Protein AF-W7Y3L3-F1 (afdb_monomer)

Foldseek 3Di:
DVVVVVVVVVVVVVVVVPPPDPPPDPPPPWFWFKWKKWAPKDDDQDFRIWIHTPVAQWIWTHNDPPDIDIWGKDPWDFPDDPWKGWIKIKTWDFDCDPVRDGWIKIKIWIWIDTPPPQFWTKIWIWIDTPHDIDIDIITTGIDIDTDTD

Sequence (149 aa):
MKNLLNILTVVGFVMLLGGCDESEWPESSVKLVPVYSATDIDGEGAPFALEIYQEKPLLIEYVNANILNSFSYYDFVDKSSSTRFDLSYAIQRPAITDAGKDTLITNVYRLFGLKNDLKPDTLWYGVAISVDTTYSEFYTTIEEKQVYN

Secondary structure (DSSP, 8-state):
-HHHHHHHHHHHHHHTTS------PPPP---EEEEEEEEEEESTT--SEEEEESSSS-EEEEEETTEEEEE-EEEEEE---SSEEEEEEEEEEEEE-TT--EEEEEEEEEEEEETT-SS-EEEEEEEEETTEEEEEEEEEEEEEEEEE-

Structure (mmCIF, N/CA/C/O backbone):
data_AF-W7Y3L3-F1
#
_entry.id   AF-W7Y3L3-F1
#
loop_
_atom_site.group_PDB
_atom_site.id
_atom_site.type_symbol
_atom_site.label_atom_id
_atom_site.label_alt_id
_atom_site.label_comp_id
_atom_site.label_asym_id
_atom_site.label_entity_id
_atom_site.label_seq_id
_atom_site.pdbx_PDB_ins_code
_atom_site.Cartn_x
_atom_site.Cartn_y
_atom_site.Cartn_z
_atom_site.occupancy
_atom_site.B_iso_or_equiv
_atom_site.auth_seq_id
_atom_site.auth_comp_id
_atom_site.auth_asym_id
_atom_site.auth_atom_id
_atom_site.pdbx_PDB_model_num
ATOM 1 N N . MET A 1 1 ? -48.851 48.835 41.490 1.00 58.34 1 MET A N 1
ATOM 2 C CA . MET A 1 1 ? -48.567 48.660 40.043 1.00 58.34 1 MET A CA 1
ATOM 3 C C . MET A 1 1 ? -47.110 48.290 39.744 1.00 58.34 1 MET A C 1
ATOM 5 O O . MET A 1 1 ? -46.903 47.488 38.848 1.00 58.34 1 MET A O 1
ATOM 9 N N . LYS A 1 2 ? -46.108 48.776 40.500 1.00 62.06 2 LYS A N 1
ATOM 10 C CA . LYS A 1 2 ? -44.681 48.430 40.291 1.00 62.06 2 LYS A CA 1
ATOM 11 C C . LYS A 1 2 ? -44.383 46.921 40.382 1.00 62.06 2 LYS A C 1
ATOM 13 O O . LYS A 1 2 ? -43.633 46.395 39.576 1.00 62.06 2 LYS A O 1
ATOM 18 N N . ASN A 1 3 ? -45.058 46.213 41.290 1.00 71.62 3 ASN A N 1
ATOM 19 C CA . ASN A 1 3 ? -44.856 44.769 41.472 1.00 71.62 3 ASN A CA 1
ATOM 20 C C . ASN A 1 3 ? -45.445 43.933 40.323 1.00 71.62 3 ASN A C 1
ATOM 22 O O . ASN A 1 3 ? -44.923 42.869 40.024 1.00 71.62 3 ASN A O 1
ATOM 26 N N . LEU A 1 4 ? -46.498 44.427 39.658 1.00 80.75 4 LEU A N 1
ATOM 27 C CA . LEU A 1 4 ? -47.101 43.752 38.503 1.00 80.75 4 LEU A CA 1
ATOM 28 C C . LEU A 1 4 ? -46.202 43.886 37.266 1.00 80.75 4 LEU A C 1
ATOM 30 O O . LEU A 1 4 ? -46.024 42.928 36.520 1.00 80.75 4 LEU A O 1
ATOM 34 N N . LEU A 1 5 ? -45.593 45.065 37.097 1.00 80.81 5 LEU A N 1
ATOM 35 C CA . LEU A 1 5 ? -44.636 45.330 36.025 1.00 80.81 5 LEU A CA 1
ATOM 36 C C . LEU A 1 5 ? -43.404 44.420 36.141 1.00 80.81 5 LEU A C 1
ATOM 38 O O . LEU A 1 5 ? -42.975 43.863 35.140 1.00 80.81 5 LEU A O 1
ATOM 42 N N . ASN A 1 6 ? -42.905 44.209 37.364 1.00 78.12 6 ASN A N 1
ATOM 43 C CA . ASN A 1 6 ? -41.759 43.334 37.629 1.00 78.12 6 ASN A CA 1
ATOM 44 C C . ASN A 1 6 ? -42.048 41.853 37.329 1.00 78.12 6 ASN A C 1
ATOM 46 O O . ASN A 1 6 ? -41.154 41.125 36.913 1.00 78.12 6 ASN A O 1
ATOM 50 N N . ILE A 1 7 ? -43.287 41.395 37.531 1.00 85.19 7 ILE A N 1
ATOM 51 C CA . ILE A 1 7 ? -43.678 40.012 37.216 1.00 85.19 7 ILE A CA 1
ATOM 52 C C . ILE A 1 7 ? -43.758 39.815 35.697 1.00 85.19 7 ILE A C 1
ATOM 54 O O . ILE A 1 7 ? -43.267 38.815 35.179 1.00 85.19 7 ILE A O 1
ATOM 58 N N . LEU A 1 8 ? -44.315 40.788 34.970 1.00 85.12 8 LEU A N 1
ATOM 59 C CA . LEU A 1 8 ? -44.422 40.742 33.508 1.00 85.12 8 LEU A CA 1
ATOM 60 C C . LEU A 1 8 ? -43.055 40.729 32.812 1.00 85.12 8 LEU A C 1
ATOM 62 O O . LEU A 1 8 ? -42.885 40.000 31.837 1.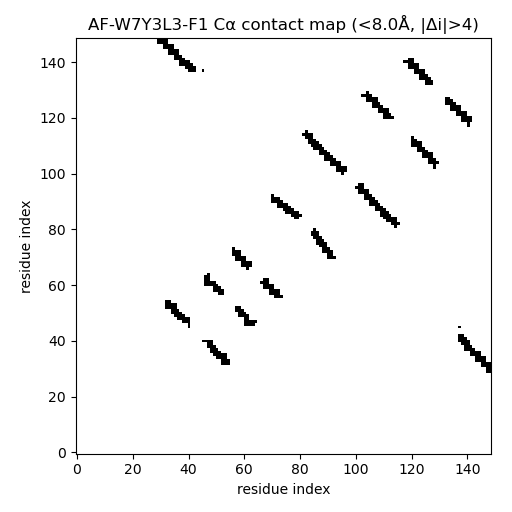00 85.12 8 LEU A O 1
ATOM 66 N N . THR A 1 9 ? -42.068 41.471 33.320 1.00 84.38 9 THR A N 1
ATOM 67 C CA . THR A 1 9 ? -40.705 41.446 32.766 1.00 84.38 9 THR A CA 1
ATOM 68 C C . THR A 1 9 ? -40.000 40.117 32.997 1.00 84.38 9 THR A C 1
ATOM 70 O O . THR A 1 9 ? -39.340 39.624 32.086 1.00 84.38 9 THR A O 1
ATOM 73 N N . VAL A 1 10 ? -40.168 39.497 34.167 1.00 83.94 10 VAL A N 1
ATOM 74 C CA . VAL A 1 10 ? -39.572 38.180 34.444 1.00 83.94 10 VAL A CA 1
ATOM 75 C C . VAL A 1 10 ? -40.206 37.099 33.568 1.00 83.94 10 VAL A C 1
ATOM 77 O O . VAL A 1 10 ? -39.488 36.305 32.967 1.00 83.94 10 VAL A O 1
ATOM 80 N N . VAL A 1 11 ? -41.535 37.099 33.423 1.00 85.19 11 VAL A N 1
ATOM 81 C CA . VAL A 1 11 ? -42.239 36.130 32.564 1.00 85.19 11 VAL A CA 1
ATOM 82 C C . VAL A 1 11 ? -41.854 36.306 31.091 1.00 85.19 11 VAL A C 1
ATOM 84 O O . VAL A 1 11 ? -41.603 35.315 30.408 1.00 85.19 11 VAL A O 1
ATOM 87 N N . GLY A 1 12 ? -41.731 37.549 30.615 1.00 83.50 12 GLY A N 1
ATOM 88 C CA . GLY A 1 12 ? -41.257 37.829 29.257 1.00 83.50 12 GLY A CA 1
ATOM 89 C C . GLY A 1 12 ? -39.824 37.348 29.012 1.00 83.50 12 GLY A C 1
ATOM 90 O O . GLY A 1 12 ? -39.536 36.806 27.950 1.00 83.50 12 GLY A O 1
ATOM 91 N N . PHE A 1 13 ? -38.937 37.480 30.003 1.00 82.00 13 PHE A N 1
ATOM 92 C CA . PHE A 1 13 ? -37.549 37.027 29.887 1.00 82.00 13 PHE A CA 1
ATOM 93 C C . PHE A 1 13 ? -37.427 35.496 29.861 1.00 82.00 13 PHE A C 1
ATOM 95 O O . PHE A 1 13 ? -36.624 34.956 29.108 1.00 82.00 13 PHE A O 1
ATOM 102 N N . VAL A 1 14 ? -38.260 34.783 30.627 1.00 81.56 14 VAL A N 1
ATOM 103 C CA . VAL A 1 14 ? -38.268 33.310 30.648 1.00 81.56 14 VAL A CA 1
ATOM 104 C C . VAL A 1 14 ? -38.755 32.722 29.318 1.00 81.56 14 VAL A C 1
ATOM 106 O O . VAL A 1 14 ? -38.213 31.715 28.871 1.00 81.56 14 VAL A O 1
ATOM 109 N N . MET A 1 15 ? -39.711 33.363 28.636 1.00 79.50 15 MET A N 1
ATOM 110 C CA . MET A 1 15 ? -40.177 32.894 27.321 1.00 79.50 15 MET A CA 1
ATOM 111 C C . MET A 1 15 ? -39.108 32.998 26.223 1.00 79.50 15 MET A C 1
ATOM 113 O O . MET A 1 15 ? -39.129 32.203 25.288 1.00 79.50 15 MET A O 1
ATOM 117 N N . LEU A 1 16 ? -38.146 33.919 26.345 1.00 76.38 16 LEU A N 1
ATOM 118 C CA . LEU A 1 16 ? -37.049 34.057 25.378 1.00 76.38 16 LEU A CA 1
ATOM 119 C C . LEU A 1 16 ? -36.012 32.926 25.474 1.00 76.38 16 LEU A C 1
ATOM 121 O O . LEU A 1 16 ? -35.263 32.713 24.526 1.00 76.38 16 LEU A O 1
ATOM 125 N N . LEU A 1 17 ? -35.972 32.186 26.587 1.00 71.62 17 LEU A N 1
ATOM 126 C CA . LEU A 1 17 ? -35.013 31.096 26.799 1.00 71.62 17 LEU A CA 1
ATOM 127 C C . LEU A 1 17 ? -35.501 29.739 26.262 1.00 71.62 17 LEU A C 1
ATOM 129 O O . LEU A 1 17 ? -34.705 28.814 26.151 1.00 71.62 17 LEU A O 1
ATOM 133 N N . GLY A 1 18 ? -36.788 29.610 25.919 1.00 71.38 18 GLY A N 1
ATOM 134 C CA . GLY A 1 18 ? -37.384 28.362 25.423 1.00 71.38 18 GLY A CA 1
ATOM 135 C C . GLY A 1 18 ? -37.340 28.171 23.903 1.00 71.38 18 GLY A C 1
ATOM 136 O O . GLY A 1 18 ? -37.852 27.171 23.420 1.00 71.38 18 GLY A O 1
ATOM 137 N N . GLY A 1 19 ? -36.779 29.125 23.150 1.00 67.50 19 GLY A N 1
ATOM 138 C CA . GLY A 1 19 ? -36.745 29.109 21.678 1.00 67.50 19 GLY A CA 1
ATOM 139 C C . GLY A 1 19 ? -35.464 28.538 21.068 1.00 67.50 19 GLY A C 1
ATOM 140 O O . GLY A 1 19 ? -35.200 28.769 19.891 1.00 67.50 19 GLY A O 1
ATOM 141 N N . CYS A 1 20 ? -34.633 27.861 21.862 1.00 68.31 20 CYS A N 1
ATOM 142 C CA . CYS A 1 20 ? -33.457 27.171 21.354 1.00 68.31 20 CYS A CA 1
ATOM 143 C C . CYS A 1 20 ? -33.906 25.821 20.785 1.00 68.31 20 CYS A C 1
ATOM 145 O O . CYS A 1 20 ? -33.822 24.805 21.470 1.00 68.31 20 CYS A O 1
ATOM 147 N N . ASP A 1 21 ? -34.429 25.827 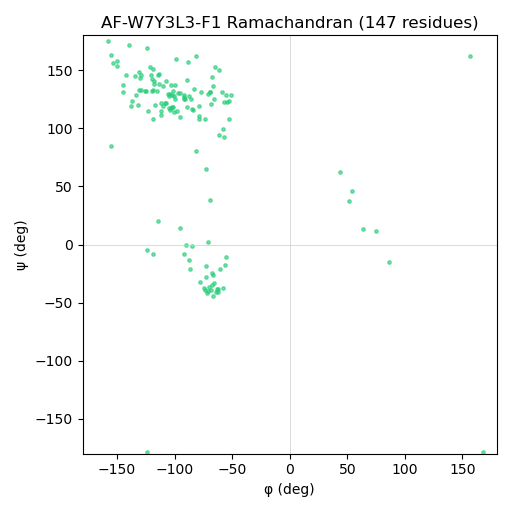19.557 1.00 64.94 21 ASP A N 1
ATOM 148 C CA . ASP A 1 21 ? -34.527 24.596 18.778 1.00 64.94 21 ASP A CA 1
ATOM 149 C C . ASP A 1 21 ? -33.108 24.032 18.663 1.00 64.94 21 ASP A C 1
ATOM 151 O O . ASP A 1 21 ? -32.185 24.726 18.216 1.00 64.94 21 ASP A O 1
ATOM 155 N N . GLU A 1 22 ? -32.911 22.794 19.117 1.00 62.97 22 GLU A N 1
ATOM 156 C CA . GLU A 1 22 ? -31.715 22.033 18.786 1.00 62.97 22 GLU A CA 1
ATOM 157 C C . GLU A 1 22 ? -31.715 21.878 17.267 1.00 62.97 22 GLU A C 1
ATOM 159 O O . GLU A 1 22 ? -32.374 21.015 16.698 1.00 62.97 22 GLU A O 1
ATOM 164 N N . SER A 1 23 ? -31.020 22.793 16.596 1.00 63.09 23 SER A N 1
ATOM 165 C CA . SER A 1 23 ? -30.586 22.618 15.222 1.00 63.09 23 SER A CA 1
ATOM 166 C C . SER A 1 23 ? -29.759 21.339 15.208 1.00 63.09 23 SER A C 1
ATOM 168 O O . SER A 1 23 ? -28.558 21.383 15.483 1.00 63.09 23 SER A O 1
ATOM 170 N N . GLU A 1 24 ? -30.401 20.203 14.931 1.00 65.44 24 GLU A N 1
ATOM 171 C CA . GLU A 1 24 ? -29.715 18.972 14.575 1.00 65.44 24 GLU A CA 1
ATOM 172 C C . GLU A 1 24 ? -28.783 19.334 13.424 1.00 65.44 24 GLU A C 1
ATOM 174 O O . GLU A 1 24 ? -29.214 19.686 12.321 1.00 65.44 24 GLU A O 1
ATOM 179 N N . TRP A 1 25 ? -27.483 19.369 13.719 1.00 69.19 25 TRP A N 1
ATOM 180 C CA . TRP A 1 25 ? -26.482 19.543 12.686 1.00 69.19 25 TRP A CA 1
ATOM 181 C C . TRP A 1 25 ? -26.729 18.436 11.665 1.00 69.19 25 TRP A C 1
ATOM 183 O O . TRP A 1 25 ? -26.843 17.280 12.080 1.00 69.19 25 TRP A O 1
ATOM 193 N N . PRO A 1 26 ? -26.850 18.757 10.364 1.00 65.50 26 PRO A N 1
ATOM 194 C CA . PRO A 1 26 ? -27.036 17.725 9.362 1.00 65.50 26 PRO A CA 1
ATOM 195 C C . PRO A 1 26 ? -25.919 16.703 9.543 1.00 65.50 26 PRO A C 1
ATOM 197 O O . PRO A 1 26 ? -24.742 17.079 9.575 1.00 65.50 26 PRO A O 1
ATOM 200 N N . GLU A 1 27 ? -26.298 15.438 9.739 1.00 63.50 27 GLU A N 1
ATOM 201 C CA . GLU A 1 27 ? -25.326 14.365 9.905 1.00 63.50 27 GLU A CA 1
ATOM 202 C C . GLU A 1 27 ? -24.320 14.445 8.758 1.00 63.50 27 GLU A C 1
ATOM 204 O O . GLU A 1 27 ? -24.684 14.573 7.583 1.00 63.50 27 GLU A O 1
ATOM 209 N N . SER A 1 28 ? -23.038 14.440 9.117 1.00 59.88 28 SER A N 1
ATOM 210 C CA . SER A 1 28 ? -21.958 14.516 8.146 1.00 59.88 28 SER A CA 1
ATOM 211 C C . SER A 1 28 ? -22.130 13.397 7.122 1.00 59.88 28 SER A C 1
ATOM 213 O O . SER A 1 28 ? -22.135 12.219 7.472 1.00 59.88 28 SER A O 1
ATOM 215 N N . SER A 1 29 ? -22.234 13.749 5.840 1.00 65.44 29 SER A N 1
ATOM 216 C CA . SER A 1 29 ? -22.313 12.772 4.749 1.00 65.44 29 SER A CA 1
ATOM 217 C C . SER A 1 29 ? -20.986 12.043 4.498 1.00 65.44 29 SER A C 1
ATOM 219 O O . SER A 1 29 ? -20.885 11.258 3.554 1.00 65.44 29 SER A O 1
ATOM 221 N N . VAL A 1 30 ? -19.956 12.339 5.295 1.00 65.50 30 VAL A N 1
ATOM 222 C CA . VAL A 1 30 ? -18.624 11.745 5.207 1.00 65.50 30 VAL A CA 1
ATOM 223 C C . VAL A 1 30 ? -18.696 10.320 5.746 1.00 65.50 30 VAL A C 1
ATOM 225 O O . VAL A 1 30 ? -18.846 10.092 6.946 1.00 65.50 30 VAL A O 1
ATOM 228 N N . LYS A 1 31 ? -18.598 9.349 4.839 1.00 70.31 31 LYS A N 1
ATOM 229 C CA . LYS A 1 31 ? -18.570 7.928 5.183 1.00 70.31 31 LYS A CA 1
ATOM 230 C C . LYS A 1 31 ? -17.133 7.481 5.416 1.00 70.31 31 LYS A C 1
ATOM 232 O O . LYS A 1 31 ? -16.221 7.905 4.706 1.00 70.31 31 LYS A O 1
ATOM 237 N N . LEU A 1 32 ? -16.956 6.618 6.410 1.00 70.81 32 LEU A N 1
ATOM 238 C CA . LEU A 1 32 ? -15.718 5.874 6.587 1.00 70.81 32 LEU A CA 1
ATOM 239 C C . LEU A 1 32 ? -15.594 4.851 5.459 1.00 70.81 32 LEU A C 1
ATOM 241 O O . LEU A 1 32 ? -16.558 4.136 5.180 1.00 70.81 32 LEU A O 1
ATOM 245 N N . VAL A 1 33 ? -14.426 4.810 4.821 1.00 77.25 33 VAL A N 1
ATOM 246 C CA . VAL A 1 33 ? -14.108 3.827 3.784 1.00 77.25 33 VAL A CA 1
ATOM 247 C C . VAL A 1 33 ? -12.929 2.960 4.222 1.00 77.25 33 VAL A C 1
ATOM 249 O O . VAL A 1 33 ? -11.977 3.480 4.820 1.00 77.25 33 VAL A O 1
ATOM 252 N N . PRO A 1 34 ? -12.965 1.648 3.928 1.00 75.81 34 PRO A N 1
ATOM 253 C CA . PRO A 1 34 ? -11.853 0.762 4.222 1.00 75.81 34 PRO A CA 1
ATOM 254 C C . PRO A 1 34 ? -10.655 1.082 3.321 1.00 75.81 34 PRO A C 1
ATOM 256 O O . PRO A 1 34 ? -10.774 1.188 2.094 1.00 75.81 34 PRO A O 1
ATOM 259 N N . VAL A 1 35 ? -9.490 1.210 3.951 1.00 83.38 35 VAL A N 1
ATOM 260 C CA . VAL A 1 35 ? -8.192 1.423 3.311 1.00 83.38 35 VAL A CA 1
ATOM 261 C C . VAL A 1 35 ? -7.201 0.408 3.853 1.00 83.38 35 VAL A C 1
ATOM 263 O O . VAL A 1 35 ? -7.086 0.218 5.066 1.00 83.38 35 VAL A O 1
ATOM 266 N N . TYR A 1 36 ? -6.463 -0.231 2.949 1.00 83.56 36 TYR A N 1
ATOM 267 C CA . TYR A 1 36 ? -5.305 -1.034 3.323 1.00 83.56 36 TYR A CA 1
ATOM 268 C C . TYR A 1 36 ? -4.070 -0.142 3.345 1.00 83.56 36 TYR A C 1
ATOM 270 O O . TYR A 1 36 ? -3.699 0.431 2.322 1.00 83.56 36 TYR A O 1
ATOM 278 N N . SER A 1 37 ? -3.460 -0.022 4.520 1.00 83.56 37 SER A N 1
ATOM 279 C CA . SER A 1 37 ? -2.238 0.741 4.753 1.00 83.56 37 SER A CA 1
ATOM 280 C C . SER A 1 37 ? -1.079 -0.238 4.891 1.00 83.56 37 SER A C 1
ATOM 282 O O . SER A 1 37 ? -1.054 -1.003 5.850 1.00 83.56 37 SER A O 1
ATOM 284 N N . ALA A 1 38 ? -0.121 -0.198 3.969 1.00 82.31 38 ALA A N 1
ATOM 285 C CA . ALA A 1 38 ? 1.151 -0.903 4.092 1.00 82.31 38 ALA A CA 1
ATOM 286 C C . ALA A 1 38 ? 2.245 0.096 4.490 1.00 82.31 38 ALA A C 1
ATOM 288 O O . ALA A 1 38 ? 2.495 1.067 3.769 1.00 82.31 38 ALA A O 1
ATOM 289 N N . THR A 1 39 ? 2.864 -0.112 5.650 1.00 81.69 39 THR A N 1
ATOM 290 C CA . THR A 1 39 ? 3.921 0.748 6.207 1.00 81.69 39 THR A CA 1
ATOM 291 C C . THR A 1 39 ? 5.184 -0.051 6.492 1.00 81.69 39 THR A C 1
ATOM 293 O O . THR A 1 39 ? 5.173 -1.283 6.434 1.00 81.69 39 THR A O 1
ATOM 296 N N . ASP A 1 40 ? 6.280 0.650 6.793 1.00 80.75 40 ASP A N 1
ATOM 297 C CA . ASP A 1 40 ? 7.565 0.036 7.155 1.00 80.75 40 ASP A CA 1
ATOM 298 C C . ASP A 1 40 ? 8.032 -0.973 6.093 1.00 80.75 40 ASP A C 1
ATOM 300 O O . ASP A 1 40 ? 8.369 -2.115 6.396 1.00 80.75 40 ASP A O 1
ATOM 304 N N . ILE A 1 41 ? 7.946 -0.569 4.821 1.00 79.88 41 ILE A N 1
ATOM 305 C CA . ILE A 1 41 ? 8.290 -1.424 3.685 1.00 79.88 41 ILE A CA 1
ATOM 306 C C . ILE A 1 41 ? 9.817 -1.457 3.548 1.00 79.88 41 ILE A C 1
ATOM 308 O O . ILE A 1 41 ? 10.439 -0.465 3.165 1.00 79.88 41 ILE A O 1
ATOM 312 N N . ASP A 1 42 ? 10.418 -2.607 3.839 1.00 76.62 42 ASP A N 1
ATOM 313 C CA . ASP A 1 42 ? 11.868 -2.791 3.788 1.00 76.62 42 ASP A CA 1
ATOM 314 C C . ASP A 1 42 ? 12.332 -3.286 2.409 1.00 76.62 42 ASP A C 1
ATOM 316 O O . ASP A 1 42 ? 11.897 -4.341 1.945 1.00 76.62 42 ASP A O 1
ATOM 320 N N . GLY A 1 43 ? 13.274 -2.570 1.779 1.00 70.62 43 GLY A N 1
ATOM 321 C CA . GLY A 1 43 ? 13.976 -3.006 0.566 1.00 70.62 43 GLY A CA 1
ATOM 322 C C . GLY A 1 43 ? 14.563 -1.868 -0.277 1.00 70.62 43 GLY A C 1
ATOM 323 O O . GLY A 1 43 ? 14.198 -0.702 -0.132 1.00 70.62 43 GLY A O 1
ATOM 324 N N . GLU A 1 44 ? 15.501 -2.189 -1.174 1.00 71.94 44 GLU A N 1
ATOM 325 C CA . GLU A 1 44 ? 16.106 -1.186 -2.062 1.00 71.94 44 GLU A CA 1
ATOM 326 C C . GLU A 1 44 ? 15.072 -0.669 -3.077 1.00 71.94 44 GLU A C 1
ATOM 328 O O . GLU A 1 44 ? 14.500 -1.437 -3.850 1.00 71.94 44 GLU A O 1
ATOM 333 N N . GLY A 1 45 ? 14.821 0.645 -3.064 1.00 69.75 45 GLY A N 1
ATOM 334 C CA . GLY A 1 45 ? 13.838 1.287 -3.944 1.00 69.75 45 GLY A CA 1
ATOM 335 C C . GLY A 1 45 ? 12.374 1.064 -3.547 1.00 69.75 45 GLY A C 1
ATOM 336 O O . GLY A 1 45 ? 11.489 1.390 -4.340 1.00 69.75 45 GLY A O 1
ATOM 337 N N . ALA A 1 46 ? 12.113 0.526 -2.352 1.00 73.19 46 ALA A N 1
ATOM 338 C CA . ALA A 1 46 ? 10.762 0.366 -1.832 1.00 73.19 46 ALA A CA 1
ATOM 339 C C . ALA A 1 46 ? 10.101 1.731 -1.529 1.00 73.19 46 ALA A C 1
ATOM 341 O O . ALA A 1 46 ? 10.784 2.663 -1.088 1.00 73.19 46 ALA A O 1
ATOM 342 N N . PRO A 1 47 ? 8.782 1.878 -1.758 1.00 74.06 47 PRO A N 1
ATOM 343 C CA . PRO A 1 47 ? 8.038 3.048 -1.298 1.00 74.06 47 PRO A CA 1
ATOM 344 C C . PRO A 1 47 ? 8.019 3.093 0.234 1.00 74.06 47 PRO A C 1
ATOM 346 O O . PRO A 1 47 ? 8.068 2.058 0.885 1.00 74.06 47 PRO A O 1
ATOM 349 N N . PHE A 1 48 ? 7.911 4.283 0.826 1.00 78.81 48 PHE A N 1
ATOM 350 C CA . PHE A 1 48 ? 7.883 4.420 2.288 1.00 78.81 48 PHE A CA 1
ATOM 351 C C . PHE A 1 48 ? 6.571 3.898 2.898 1.00 78.81 48 PHE A C 1
ATOM 353 O O . PHE A 1 48 ? 6.570 3.261 3.950 1.00 78.81 48 PHE A O 1
ATOM 360 N N . ALA A 1 49 ? 5.451 4.178 2.230 1.00 82.62 49 ALA A N 1
ATOM 361 C CA . ALA A 1 49 ? 4.126 3.699 2.601 1.00 82.62 49 ALA A CA 1
ATOM 362 C C . ALA A 1 49 ? 3.219 3.616 1.365 1.00 82.62 49 ALA A C 1
ATOM 364 O O . ALA A 1 49 ? 3.454 4.316 0.370 1.00 82.62 49 ALA A O 1
ATOM 365 N N . LEU A 1 50 ? 2.190 2.772 1.451 1.00 82.88 50 LEU A N 1
ATOM 366 C CA . LEU A 1 50 ? 1.162 2.577 0.430 1.00 82.88 50 LEU A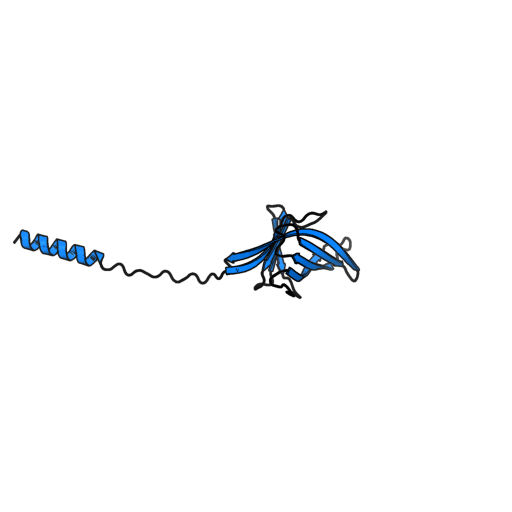 CA 1
ATOM 367 C C . LEU A 1 50 ? -0.229 2.577 1.069 1.00 82.88 50 LEU A C 1
ATOM 369 O O . LEU A 1 50 ? -0.483 1.799 1.987 1.00 82.88 50 LEU A O 1
ATOM 373 N N . GLU A 1 51 ? -1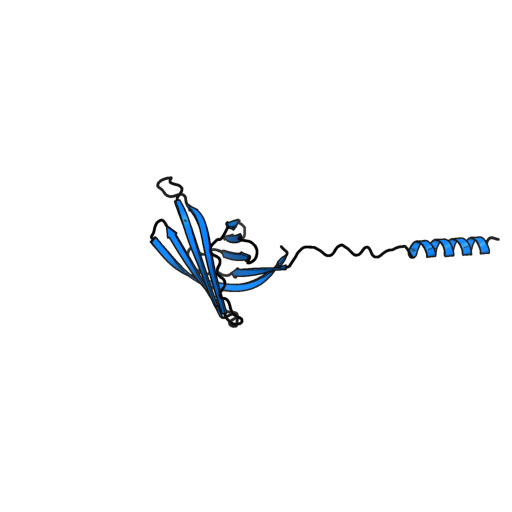.140 3.393 0.543 1.00 83.50 51 GLU A N 1
ATOM 374 C CA . GLU A 1 51 ? -2.554 3.385 0.938 1.00 83.50 51 GLU A CA 1
ATOM 375 C C . GLU A 1 51 ? -3.440 3.006 -0.248 1.00 83.50 51 GLU A C 1
ATOM 377 O O . GLU A 1 51 ? -3.443 3.681 -1.282 1.00 83.50 51 GLU A O 1
ATOM 382 N N . ILE A 1 52 ? -4.194 1.915 -0.094 1.00 82.06 52 ILE A N 1
ATOM 383 C CA . ILE A 1 52 ? -5.051 1.339 -1.134 1.00 82.06 52 ILE A CA 1
ATOM 384 C C . ILE A 1 52 ? -6.512 1.523 -0.728 1.00 82.06 52 ILE A C 1
ATOM 386 O O . ILE A 1 52 ? -6.994 0.881 0.209 1.00 82.06 52 ILE A O 1
ATOM 390 N N . TYR A 1 53 ? -7.228 2.373 -1.459 1.00 80.06 53 TYR A N 1
ATOM 391 C CA . TYR A 1 53 ? -8.649 2.630 -1.239 1.00 80.06 53 TYR A CA 1
ATOM 392 C C . TYR A 1 53 ? -9.484 1.588 -1.979 1.00 80.06 53 TYR A C 1
ATOM 394 O O . TYR A 1 53 ? -9.333 1.439 -3.185 1.00 80.06 53 TYR A O 1
ATOM 402 N N . GLN A 1 54 ? -10.387 0.881 -1.297 1.00 73.31 54 GLN A N 1
ATOM 403 C CA . GLN A 1 54 ? -11.203 -0.154 -1.955 1.00 73.31 54 GLN A CA 1
ATOM 404 C C . GLN A 1 54 ? -12.304 0.434 -2.847 1.00 73.31 54 GLN A C 1
ATOM 406 O O . GLN A 1 54 ? -12.607 -0.098 -3.910 1.00 73.31 54 GLN A O 1
ATOM 411 N N . GLU A 1 55 ? -12.919 1.536 -2.414 1.00 74.94 55 GLU A N 1
ATOM 412 C CA . GLU A 1 55 ? -14.066 2.129 -3.114 1.00 74.94 55 GLU A CA 1
ATOM 413 C C . GLU A 1 55 ? -13.662 3.102 -4.229 1.00 74.94 55 GLU A C 1
ATOM 415 O O . GLU A 1 55 ? -14.455 3.388 -5.128 1.00 74.94 55 GLU A O 1
ATOM 420 N N . LYS A 1 56 ? -12.437 3.637 -4.170 1.00 73.00 56 LYS A N 1
ATOM 421 C CA . LYS A 1 56 ? -11.901 4.589 -5.147 1.00 73.00 56 LYS A CA 1
ATOM 422 C C . LYS A 1 56 ? -10.665 3.979 -5.810 1.00 73.00 56 LYS A C 1
ATOM 424 O O . LYS A 1 56 ? -9.792 3.529 -5.077 1.00 73.00 56 LYS A O 1
ATOM 429 N N . PRO A 1 57 ? -10.537 4.019 -7.151 1.00 73.06 57 PRO A N 1
ATOM 430 C CA . PRO A 1 57 ? -9.359 3.542 -7.874 1.00 73.06 57 PRO A CA 1
ATOM 431 C C . PRO A 1 57 ? -8.177 4.496 -7.678 1.00 73.06 57 PRO A C 1
ATOM 433 O O . PRO A 1 57 ? -7.759 5.192 -8.602 1.00 73.06 57 PRO A O 1
ATOM 436 N N . LEU A 1 58 ? -7.694 4.594 -6.445 1.00 75.44 58 LEU A N 1
ATOM 437 C CA . LEU A 1 58 ? -6.657 5.513 -6.023 1.00 75.44 58 LEU A CA 1
ATOM 438 C C . LEU A 1 58 ? -5.685 4.782 -5.102 1.00 75.44 58 LEU A C 1
ATOM 440 O O . LEU A 1 58 ? -6.082 4.225 -4.080 1.00 75.44 58 LEU A O 1
ATOM 444 N N . LEU A 1 59 ? -4.416 4.797 -5.489 1.00 81.00 59 LEU A N 1
ATOM 445 C CA . LEU A 1 59 ? -3.283 4.398 -4.669 1.00 81.00 59 LEU A CA 1
ATOM 446 C C . LEU A 1 59 ? -2.485 5.651 -4.325 1.00 81.00 59 LEU A C 1
ATOM 448 O O . LEU A 1 59 ? -2.226 6.481 -5.205 1.00 81.00 59 LEU A O 1
ATOM 452 N N . ILE A 1 60 ? -2.071 5.763 -3.069 1.00 77.31 60 ILE A N 1
ATOM 453 C CA . ILE A 1 60 ? -1.162 6.813 -2.618 1.00 77.31 60 ILE A CA 1
ATOM 454 C C . ILE A 1 60 ? 0.177 6.176 -2.252 1.00 77.31 60 ILE A C 1
ATOM 456 O O . ILE A 1 60 ? 0.226 5.297 -1.395 1.00 77.31 60 ILE A O 1
ATOM 460 N N . GLU A 1 61 ? 1.253 6.625 -2.904 1.00 77.75 61 GLU A N 1
ATOM 461 C CA . GLU A 1 61 ? 2.624 6.206 -2.601 1.00 77.75 61 GLU A CA 1
ATOM 462 C C . GLU A 1 61 ? 3.436 7.375 -2.038 1.00 77.75 61 GLU A C 1
ATOM 464 O O . GLU A 1 61 ? 3.399 8.494 -2.564 1.00 77.75 61 GLU A O 1
ATOM 469 N N . TYR A 1 62 ? 4.241 7.095 -1.016 1.00 78.69 62 TYR A N 1
ATOM 470 C CA . TYR A 1 62 ? 5.146 8.073 -0.417 1.00 78.69 62 TYR A CA 1
ATOM 471 C C . TYR A 1 62 ? 6.588 7.795 -0.851 1.00 78.69 62 TYR A C 1
ATOM 473 O O . TYR A 1 62 ? 7.149 6.745 -0.535 1.00 78.69 62 TYR A O 1
ATOM 481 N N . VAL A 1 63 ? 7.208 8.741 -1.567 1.00 68.81 63 VAL A N 1
ATOM 482 C CA . VAL A 1 63 ? 8.623 8.637 -1.998 1.00 68.81 63 VAL A CA 1
ATOM 483 C C . VAL A 1 63 ? 9.567 8.965 -0.835 1.00 68.81 63 VAL A C 1
ATOM 485 O O . VAL A 1 63 ? 10.666 8.432 -0.731 1.00 68.81 63 VAL A O 1
ATOM 488 N N . ASN A 1 64 ? 9.127 9.864 0.046 1.00 69.38 64 ASN A N 1
ATOM 489 C CA . ASN A 1 64 ? 9.724 10.205 1.335 1.00 69.38 64 ASN A CA 1
ATOM 490 C C . ASN A 1 64 ? 8.630 10.843 2.217 1.00 69.38 64 ASN A C 1
ATOM 492 O O . ASN A 1 64 ? 7.529 11.097 1.729 1.00 69.38 64 ASN A O 1
ATOM 496 N N . ALA A 1 65 ? 8.924 11.155 3.485 1.00 61.53 65 ALA A N 1
ATOM 497 C CA . ALA A 1 65 ? 7.943 11.704 4.435 1.00 61.53 65 ALA A CA 1
ATOM 498 C C . ALA A 1 65 ? 7.222 12.999 3.979 1.00 61.53 65 ALA A C 1
ATOM 500 O O . ALA A 1 65 ? 6.257 13.404 4.619 1.00 61.53 65 ALA A O 1
ATOM 501 N N . ASN A 1 66 ? 7.668 13.650 2.895 1.00 62.44 66 ASN A N 1
ATOM 502 C CA . ASN A 1 66 ? 7.150 14.939 2.431 1.00 62.44 66 ASN A CA 1
ATOM 503 C C . ASN A 1 66 ? 6.648 14.941 0.974 1.00 62.44 66 ASN A C 1
ATOM 505 O O . ASN A 1 66 ? 6.149 15.972 0.524 1.00 62.44 66 ASN A O 1
ATOM 509 N N . ILE A 1 67 ? 6.795 13.848 0.214 1.00 75.75 67 ILE A N 1
ATOM 510 C CA . ILE A 1 67 ? 6.402 13.786 -1.203 1.00 75.75 67 ILE A CA 1
ATOM 511 C C . ILE A 1 67 ? 5.404 12.652 -1.410 1.00 75.75 67 ILE A C 1
ATOM 513 O O . ILE A 1 67 ? 5.743 11.474 -1.279 1.00 75.75 67 ILE A O 1
ATOM 517 N N . LEU A 1 68 ? 4.188 13.052 -1.781 1.00 78.81 68 LEU A N 1
ATOM 518 C CA . LEU A 1 68 ? 3.049 12.192 -2.064 1.00 78.81 68 LEU A CA 1
ATOM 519 C C . LEU A 1 68 ? 2.829 12.095 -3.574 1.00 78.81 68 LEU A C 1
ATOM 521 O O . LEU A 1 68 ? 2.721 13.118 -4.251 1.00 78.81 68 LEU A O 1
ATOM 525 N N . ASN A 1 69 ? 2.706 10.869 -4.077 1.00 81.88 69 ASN A N 1
ATOM 526 C CA . ASN A 1 69 ? 2.244 10.588 -5.429 1.00 81.88 69 ASN A CA 1
ATOM 527 C C . ASN A 1 69 ? 0.909 9.852 -5.378 1.00 81.88 69 ASN A C 1
ATOM 529 O O . ASN A 1 69 ? 0.669 9.033 -4.494 1.00 81.88 69 ASN A O 1
ATOM 533 N N . SER A 1 70 ? 0.053 10.132 -6.357 1.00 83.00 70 SER A N 1
ATOM 534 C CA . SER A 1 70 ? -1.243 9.483 -6.489 1.00 83.00 70 SER A CA 1
ATOM 535 C C . SER A 1 70 ? -1.374 8.857 -7.867 1.00 83.00 70 SER A C 1
ATOM 537 O O . SER A 1 70 ? -1.081 9.497 -8.880 1.00 83.00 70 SER A O 1
ATOM 539 N N . PHE A 1 71 ? -1.811 7.602 -7.892 1.00 84.62 71 PHE A N 1
ATOM 540 C CA . PHE A 1 71 ? -1.973 6.828 -9.112 1.00 84.62 71 PHE A CA 1
ATOM 541 C C . PHE A 1 71 ? -3.356 6.200 -9.154 1.00 84.62 71 PHE A C 1
ATOM 543 O O . PHE A 1 71 ? -3.875 5.730 -8.139 1.00 84.62 71 PHE A O 1
ATOM 550 N N . SER A 1 72 ? -3.937 6.143 -10.349 1.00 86.94 72 SER A N 1
ATOM 551 C CA . SER A 1 72 ? -5.081 5.271 -10.578 1.00 86.94 72 SER A CA 1
ATOM 552 C C . SER A 1 72 ? -4.603 3.834 -10.726 1.00 86.94 72 SER A C 1
ATOM 554 O O . SER A 1 72 ? -3.675 3.560 -11.492 1.00 86.94 72 SER A O 1
ATOM 556 N N . TYR A 1 73 ? -5.247 2.923 -10.002 1.00 87.69 73 TYR A N 1
ATOM 557 C CA . TYR A 1 73 ? -5.035 1.491 -10.169 1.00 87.69 73 TYR A CA 1
ATOM 558 C C . TYR A 1 73 ? -6.139 0.874 -11.036 1.00 87.69 73 TYR A C 1
ATOM 560 O O . TYR A 1 73 ? -7.234 1.424 -11.174 1.00 87.69 73 TYR A O 1
ATOM 568 N N . TYR A 1 74 ? -5.856 -0.291 -11.602 1.00 87.25 74 TYR A N 1
ATOM 569 C CA . TYR A 1 74 ? -6.797 -1.120 -12.348 1.00 87.25 74 TYR A CA 1
ATOM 570 C C . TYR A 1 74 ? -6.578 -2.602 -12.013 1.00 87.25 74 TYR A C 1
ATOM 572 O O . TYR A 1 74 ? -5.649 -2.950 -11.280 1.00 87.25 74 TYR A O 1
ATOM 580 N N . ASP A 1 75 ? -7.481 -3.461 -12.494 1.00 88.38 75 ASP A N 1
ATOM 581 C CA . ASP A 1 75 ? -7.489 -4.908 -12.231 1.00 88.38 75 ASP A CA 1
ATOM 582 C C . ASP A 1 75 ? -7.405 -5.265 -10.737 1.00 88.38 75 ASP A C 1
ATOM 584 O O . ASP A 1 75 ? -6.748 -6.230 -10.342 1.00 88.38 75 ASP A O 1
ATOM 588 N N . PHE A 1 76 ? -8.075 -4.474 -9.892 1.00 88.12 76 PHE A N 1
ATOM 589 C CA . PHE A 1 76 ? -8.143 -4.747 -8.462 1.00 88.12 76 PHE A CA 1
ATOM 590 C C . PHE A 1 76 ? -8.917 -6.036 -8.199 1.00 88.12 76 PHE A C 1
ATOM 592 O O . PHE A 1 76 ? -10.066 -6.202 -8.613 1.00 88.12 76 PHE A O 1
ATOM 599 N N . VAL A 1 77 ? -8.271 -6.944 -7.479 1.00 89.25 77 VAL A N 1
ATOM 600 C CA . VAL A 1 77 ? -8.830 -8.219 -7.053 1.00 89.25 77 VAL A CA 1
ATOM 601 C C . VAL A 1 77 ? -8.547 -8.372 -5.571 1.00 89.25 77 VAL A C 1
ATOM 603 O O . VAL A 1 77 ? -7.387 -8.425 -5.173 1.00 89.25 77 VAL A O 1
ATOM 606 N N . ASP A 1 78 ? -9.606 -8.503 -4.777 1.00 88.81 78 ASP A N 1
ATOM 607 C CA . ASP A 1 78 ? -9.523 -8.830 -3.358 1.00 88.81 78 ASP A CA 1
ATOM 608 C C . ASP A 1 78 ? -10.081 -10.238 -3.112 1.00 88.81 78 ASP A C 1
ATOM 610 O O . ASP A 1 78 ? -11.257 -10.522 -3.346 1.00 88.81 78 ASP A O 1
ATOM 614 N N . LYS A 1 79 ? -9.202 -11.144 -2.683 1.00 90.12 79 LYS A N 1
ATOM 615 C CA . LYS A 1 79 ? -9.504 -12.518 -2.256 1.00 90.12 79 LYS A CA 1
ATOM 616 C C . LYS A 1 79 ? -9.217 -12.702 -0.765 1.00 90.12 79 LYS A C 1
ATOM 618 O O . LYS A 1 79 ? -9.020 -13.833 -0.306 1.00 90.12 79 LYS A O 1
ATOM 623 N N . SER A 1 80 ? -9.158 -11.605 -0.014 1.00 84.62 80 SER A N 1
ATOM 624 C CA . SER A 1 80 ? -8.920 -11.626 1.421 1.00 84.62 80 SER A CA 1
ATOM 625 C C . SER A 1 80 ? -10.031 -12.382 2.147 1.00 84.62 80 SER A C 1
ATOM 627 O O . SER A 1 80 ? -11.185 -12.451 1.726 1.00 84.62 80 SER A O 1
ATOM 629 N N . SER A 1 81 ? -9.662 -12.981 3.271 1.00 87.25 81 SER A N 1
ATOM 630 C CA . SER A 1 81 ? -10.556 -13.731 4.152 1.00 87.25 81 SER A CA 1
ATOM 631 C C . SER A 1 81 ? -10.495 -13.157 5.566 1.00 87.25 81 SER A C 1
ATOM 633 O O . SER A 1 81 ? -9.759 -12.206 5.838 1.00 87.25 81 SER A O 1
ATOM 635 N N . SER A 1 82 ? -11.230 -13.756 6.501 1.00 84.19 82 SER A N 1
ATOM 636 C CA . SER A 1 82 ? -11.168 -13.372 7.916 1.00 84.19 82 SER A CA 1
ATOM 637 C C . SER A 1 82 ? -9.778 -13.543 8.538 1.00 84.19 82 SER A C 1
ATOM 639 O O . SER A 1 82 ? -9.490 -12.896 9.537 1.00 84.19 82 SER A O 1
ATOM 641 N N . THR A 1 83 ? -8.909 -14.379 7.963 1.00 83.44 83 THR A N 1
ATOM 642 C CA . THR A 1 83 ? -7.594 -14.709 8.538 1.00 83.44 83 THR A CA 1
ATOM 643 C C . THR A 1 83 ? -6.414 -14.315 7.658 1.00 83.44 83 THR A C 1
ATOM 645 O O . THR A 1 83 ? -5.272 -14.459 8.089 1.00 83.44 83 THR A O 1
ATOM 648 N N . ARG A 1 84 ? -6.649 -13.871 6.419 1.00 83.25 84 ARG A N 1
ATOM 649 C CA . ARG A 1 84 ? -5.585 -13.668 5.425 1.00 83.25 84 ARG A CA 1
ATOM 650 C C . ARG A 1 84 ? -5.867 -12.475 4.518 1.00 83.25 84 ARG A C 1
ATOM 652 O O . ARG A 1 84 ? -6.993 -12.364 4.033 1.00 83.25 84 ARG A O 1
ATOM 659 N N . PHE A 1 85 ? -4.853 -11.662 4.247 1.00 82.19 85 PHE A N 1
ATOM 660 C CA . PHE A 1 85 ? -4.829 -10.701 3.146 1.00 82.19 85 PHE A CA 1
ATOM 661 C C . PHE A 1 85 ? -4.407 -11.404 1.848 1.00 82.19 85 PHE A C 1
ATOM 663 O O . PHE A 1 85 ? -3.472 -12.206 1.848 1.00 82.19 85 PHE A O 1
ATOM 670 N N . ASP A 1 86 ? -5.115 -11.150 0.750 1.00 87.38 86 ASP A N 1
ATOM 671 C CA . ASP A 1 86 ? -4.752 -11.633 -0.592 1.00 87.38 86 ASP A CA 1
ATOM 672 C C . ASP A 1 86 ? -5.368 -10.692 -1.626 1.00 87.38 86 ASP A C 1
ATOM 674 O O . ASP A 1 86 ? -6.479 -10.918 -2.106 1.00 87.38 86 ASP A O 1
ATOM 678 N N . LEU A 1 87 ? -4.667 -9.602 -1.919 1.00 87.19 87 LEU A N 1
ATOM 679 C CA . LEU A 1 87 ? -5.138 -8.565 -2.831 1.00 87.19 87 LEU A CA 1
ATOM 680 C C . LEU A 1 87 ? -4.087 -8.253 -3.888 1.00 87.19 87 LEU A C 1
ATOM 682 O O . LEU A 1 87 ? -2.887 -8.313 -3.624 1.00 87.19 87 LEU A O 1
ATOM 686 N N . SER A 1 88 ? -4.534 -7.931 -5.096 1.00 89.44 88 SER A N 1
ATOM 687 C CA . SER A 1 88 ? -3.659 -7.572 -6.211 1.00 89.44 88 SER A CA 1
ATOM 688 C C . SER A 1 88 ? -4.253 -6.457 -7.051 1.00 89.44 88 SER A C 1
ATOM 690 O O . SER A 1 88 ? -5.467 -6.412 -7.233 1.00 89.44 88 SER A O 1
ATOM 692 N N . TYR A 1 89 ? -3.399 -5.596 -7.589 1.00 88.94 89 TYR A N 1
ATOM 693 C CA . TYR A 1 89 ? -3.778 -4.498 -8.473 1.00 88.94 89 TYR A CA 1
ATOM 694 C C . TYR A 1 89 ? -2.603 -4.111 -9.371 1.00 88.94 89 TYR A C 1
ATOM 696 O O . TYR A 1 89 ? -1.450 -4.441 -9.087 1.00 88.94 89 TYR A O 1
ATOM 704 N N . ALA A 1 90 ? -2.885 -3.385 -10.447 1.00 88.81 90 ALA A N 1
ATOM 705 C CA . ALA A 1 90 ? -1.869 -2.830 -11.328 1.00 88.81 90 ALA A CA 1
ATOM 706 C C . ALA A 1 90 ? -1.973 -1.303 -11.385 1.00 88.81 90 ALA A C 1
ATOM 708 O O . ALA A 1 90 ? -3.066 -0.744 -11.331 1.00 88.81 90 ALA A O 1
ATOM 709 N N . ILE A 1 91 ? -0.838 -0.622 -11.519 1.00 87.94 91 ILE A N 1
ATOM 710 C CA . ILE A 1 91 ? -0.776 0.809 -11.843 1.00 87.94 91 ILE A CA 1
ATOM 711 C C . ILE A 1 91 ? 0.009 0.994 -13.136 1.00 87.94 91 ILE A C 1
ATOM 713 O O . ILE A 1 91 ? 0.894 0.202 -13.467 1.00 87.94 91 ILE A O 1
ATOM 717 N N . GLN A 1 92 ? -0.291 2.069 -13.856 1.00 87.00 92 GLN A N 1
ATOM 718 C CA . GLN A 1 92 ? 0.503 2.521 -14.992 1.00 87.00 92 GLN A CA 1
ATOM 719 C C . GLN A 1 92 ? 1.098 3.879 -14.676 1.00 87.00 92 GLN A C 1
ATOM 721 O O . GLN A 1 92 ? 0.395 4.787 -14.234 1.00 87.00 92 GLN A O 1
ATOM 726 N N . ARG A 1 93 ? 2.395 4.028 -14.937 1.00 82.38 93 ARG A N 1
ATOM 727 C CA . ARG A 1 93 ? 3.079 5.314 -14.829 1.00 82.38 93 ARG A CA 1
ATOM 728 C C . ARG A 1 93 ? 3.964 5.564 -16.046 1.00 82.38 93 ARG A C 1
ATOM 730 O O . ARG A 1 93 ? 4.550 4.615 -16.577 1.00 82.38 93 ARG A O 1
ATOM 737 N N . PRO A 1 94 ? 4.076 6.821 -16.498 1.00 79.31 94 PRO A N 1
ATOM 738 C CA . PRO A 1 94 ? 5.032 7.171 -17.532 1.00 79.31 94 PRO A CA 1
ATOM 739 C C . PRO A 1 94 ? 6.451 7.000 -16.986 1.00 79.31 94 PRO A C 1
ATOM 741 O O . PRO A 1 94 ? 6.749 7.411 -15.863 1.00 79.31 94 PRO A O 1
ATOM 744 N N . ALA A 1 95 ? 7.331 6.413 -17.788 1.00 74.00 95 ALA A 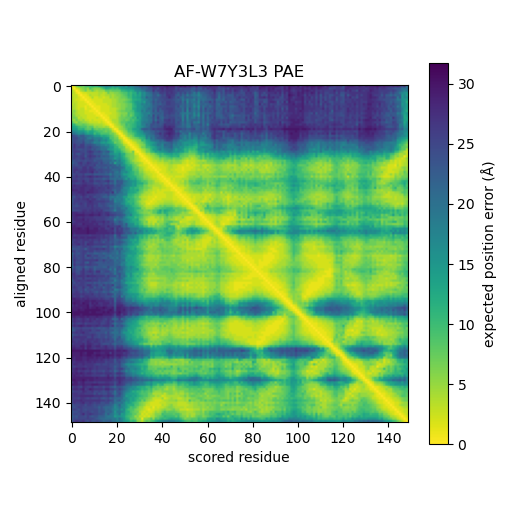N 1
ATOM 745 C CA . ALA A 1 95 ? 8.758 6.411 -17.528 1.00 74.00 95 ALA A CA 1
ATOM 746 C C . ALA A 1 95 ? 9.506 7.099 -18.656 1.00 74.00 95 ALA A C 1
ATOM 748 O O . ALA A 1 95 ? 9.309 6.809 -19.839 1.00 74.00 95 ALA A O 1
ATOM 749 N N . ILE A 1 96 ? 10.398 7.995 -18.248 1.00 64.56 96 ILE A N 1
ATOM 750 C CA . ILE A 1 96 ? 11.356 8.622 -19.142 1.00 64.56 96 ILE A CA 1
ATOM 751 C C . ILE A 1 96 ? 12.470 7.602 -19.346 1.00 64.56 96 ILE A C 1
ATOM 753 O O . ILE A 1 96 ? 13.238 7.313 -18.432 1.00 64.56 96 ILE A O 1
ATOM 757 N N . THR A 1 97 ? 12.514 7.018 -20.537 1.00 65.81 97 THR A N 1
ATOM 758 C CA . THR A 1 97 ? 13.620 6.155 -20.954 1.00 65.81 97 THR A CA 1
ATOM 759 C C . THR A 1 97 ? 14.710 6.999 -21.608 1.00 65.81 97 THR A C 1
ATOM 761 O O . THR A 1 97 ? 14.423 8.058 -22.172 1.00 65.81 97 THR A O 1
ATOM 764 N N . ASP A 1 98 ? 15.949 6.502 -21.618 1.00 65.38 98 ASP A N 1
ATOM 765 C CA . ASP A 1 98 ? 17.083 7.149 -22.304 1.00 65.38 98 ASP A CA 1
ATOM 766 C C . ASP A 1 98 ? 16.822 7.391 -23.806 1.00 65.38 98 ASP A C 1
ATOM 768 O O . ASP A 1 98 ? 17.476 8.211 -24.446 1.00 65.38 98 ASP A O 1
ATOM 772 N N . ALA A 1 99 ? 15.833 6.696 -24.377 1.00 59.03 99 ALA A N 1
ATOM 773 C CA . ALA A 1 99 ? 15.404 6.830 -25.763 1.00 59.03 99 ALA A CA 1
ATOM 774 C C . ALA A 1 99 ? 14.386 7.965 -26.009 1.00 59.03 99 ALA A C 1
ATOM 776 O O . ALA A 1 99 ? 13.946 8.137 -27.147 1.00 59.03 99 ALA A O 1
ATOM 777 N N . GLY A 1 100 ? 13.961 8.707 -24.977 1.00 54.97 100 GLY A N 1
ATOM 778 C CA . GLY A 1 100 ? 12.994 9.806 -25.104 1.00 54.97 100 GLY A CA 1
ATOM 779 C C . GLY A 1 100 ? 11.596 9.378 -25.569 1.00 54.97 100 GLY A C 1
ATOM 780 O O . GLY A 1 100 ? 10.797 10.223 -25.966 1.00 54.97 100 GLY A O 1
ATOM 781 N N . LYS A 1 101 ? 11.295 8.073 -25.553 1.00 56.72 101 LYS A N 1
ATOM 782 C CA . LYS A 1 101 ? 9.950 7.551 -25.806 1.00 56.72 101 LYS A CA 1
ATOM 783 C C . LYS A 1 101 ? 9.212 7.407 -24.485 1.00 56.72 101 LYS A C 1
ATOM 785 O O . LYS A 1 101 ? 9.706 6.710 -23.593 1.00 56.72 101 LYS A O 1
ATOM 790 N N . ASP A 1 102 ? 8.019 7.995 -24.420 1.00 63.47 102 ASP A N 1
ATOM 791 C CA . ASP A 1 102 ? 7.042 7.748 -23.361 1.00 63.47 102 ASP A CA 1
ATOM 792 C C . ASP A 1 102 ? 6.723 6.253 -23.337 1.00 63.47 102 ASP A C 1
ATOM 794 O O . ASP A 1 102 ? 5.986 5.730 -24.175 1.00 63.47 102 ASP A O 1
ATOM 798 N N . THR A 1 103 ? 7.350 5.541 -22.406 1.00 73.19 103 THR A N 1
ATOM 799 C CA . THR A 1 103 ? 7.077 4.127 -22.174 1.00 73.19 103 THR A CA 1
ATOM 800 C C . THR A 1 103 ? 6.202 4.041 -20.940 1.00 73.19 103 THR A C 1
ATOM 802 O O . THR A 1 103 ? 6.521 4.629 -19.905 1.00 73.19 103 THR A O 1
ATOM 805 N N . LEU A 1 104 ? 5.080 3.333 -21.045 1.00 77.31 104 LEU A N 1
ATOM 806 C CA . LEU A 1 104 ? 4.260 3.031 -19.882 1.00 77.31 104 LEU A CA 1
ATOM 807 C C . LEU A 1 104 ? 4.905 1.871 -19.133 1.00 77.31 104 LEU A C 1
ATOM 809 O O . LEU A 1 104 ? 5.046 0.774 -19.675 1.00 77.31 104 LEU A O 1
ATOM 813 N N . ILE A 1 105 ? 5.285 2.125 -17.886 1.00 80.69 105 ILE A N 1
ATOM 814 C CA . ILE A 1 105 ? 5.638 1.067 -16.952 1.00 80.69 105 ILE A CA 1
ATOM 815 C C . ILE A 1 105 ? 4.356 0.617 -16.272 1.00 80.69 105 ILE A C 1
ATOM 817 O O . ILE A 1 105 ? 3.618 1.438 -15.723 1.00 80.69 105 ILE A O 1
ATOM 821 N N . THR A 1 106 ? 4.113 -0.691 -16.303 1.00 84.06 106 THR A N 1
ATOM 822 C CA . THR A 1 106 ? 3.052 -1.309 -15.514 1.00 84.06 106 THR A CA 1
ATOM 823 C C . THR A 1 106 ? 3.668 -1.938 -14.277 1.00 84.06 106 THR A C 1
ATOM 825 O O . THR A 1 106 ? 4.422 -2.900 -14.398 1.00 84.06 106 THR A O 1
ATOM 828 N N . ASN A 1 107 ? 3.345 -1.417 -13.096 1.00 82.75 107 ASN A N 1
ATOM 829 C CA . ASN A 1 107 ? 3.692 -2.095 -11.852 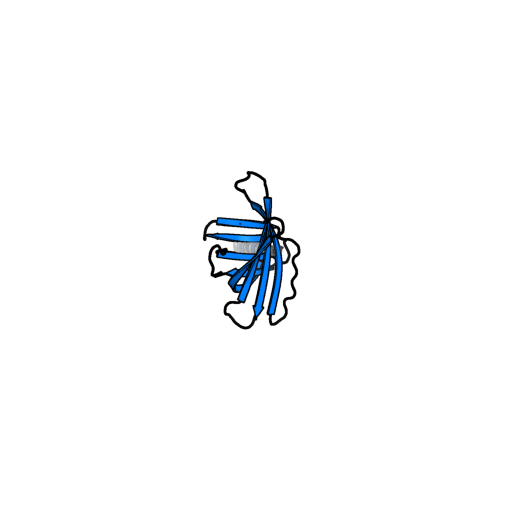1.00 82.75 107 ASN A CA 1
ATOM 830 C C . ASN A 1 107 ? 2.486 -2.932 -11.414 1.00 82.75 107 ASN A C 1
ATOM 832 O O . ASN A 1 107 ? 1.369 -2.418 -11.358 1.00 82.75 107 ASN A O 1
ATOM 836 N N . VAL A 1 108 ? 2.710 -4.199 -11.090 1.00 85.88 108 VAL A N 1
ATOM 837 C CA . VAL A 1 108 ? 1.713 -5.102 -10.515 1.00 85.88 108 VAL A CA 1
ATOM 838 C C . VAL A 1 108 ? 2.069 -5.319 -9.055 1.00 85.88 108 VAL A C 1
ATOM 840 O O . VAL A 1 108 ? 3.158 -5.795 -8.745 1.00 85.88 108 VAL A O 1
ATOM 843 N N . TYR A 1 109 ? 1.151 -4.994 -8.159 1.00 84.62 109 TYR A N 1
ATOM 844 C CA . TYR A 1 109 ? 1.311 -5.192 -6.727 1.00 84.62 109 TYR A CA 1
ATOM 845 C C . TYR A 1 109 ? 0.430 -6.346 -6.283 1.00 84.62 109 TYR A C 1
ATOM 847 O O . TYR A 1 109 ? -0.711 -6.491 -6.729 1.00 84.62 109 TYR A O 1
ATOM 855 N N . ARG A 1 110 ? 0.953 -7.159 -5.373 1.00 86.19 110 ARG A N 1
ATOM 856 C CA . ARG A 1 110 ? 0.202 -8.188 -4.675 1.00 86.19 110 ARG A CA 1
ATOM 857 C C . ARG A 1 110 ? 0.595 -8.186 -3.207 1.00 86.19 110 ARG A C 1
ATOM 859 O O . ARG A 1 110 ? 1.748 -8.432 -2.872 1.00 86.19 110 ARG A O 1
ATOM 866 N N . LEU A 1 111 ? -0.371 -7.940 -2.334 1.00 82.00 111 LEU A N 1
ATOM 867 C CA . LEU A 1 111 ? -0.185 -8.050 -0.893 1.00 82.00 111 LEU A CA 1
ATOM 868 C C . LEU A 1 111 ? -0.776 -9.381 -0.439 1.00 82.00 111 LEU A C 1
ATOM 870 O O . LEU A 1 111 ? -1.925 -9.701 -0.758 1.00 82.00 111 LEU A O 1
ATOM 874 N N . PHE A 1 112 ? 0.020 -10.165 0.284 1.00 82.81 112 PHE A N 1
ATOM 875 C CA . PHE A 1 112 ? -0.388 -11.477 0.762 1.00 82.81 112 PHE A CA 1
ATOM 876 C C . PHE A 1 112 ? 0.205 -11.775 2.138 1.00 82.81 112 PHE A C 1
ATOM 878 O O . PHE A 1 112 ? 1.414 -11.657 2.330 1.00 82.81 112 PHE A O 1
ATOM 885 N N . GLY A 1 113 ? -0.633 -12.232 3.071 1.00 79.44 113 GLY A N 1
ATOM 886 C CA . GLY A 1 113 ? -0.168 -12.567 4.417 1.00 79.44 113 GLY A CA 1
ATOM 887 C C . GLY A 1 113 ? -1.280 -12.800 5.443 1.00 79.44 113 GLY A C 1
ATOM 888 O O . GLY A 1 113 ? -2.460 -12.819 5.087 1.00 79.44 113 GLY A O 1
ATOM 889 N N . LEU A 1 114 ? -0.925 -13.088 6.698 1.00 79.75 114 LEU A N 1
ATOM 890 C CA . LEU A 1 114 ? -1.858 -13.523 7.750 1.00 79.75 114 LEU A CA 1
ATOM 891 C C . LEU A 1 114 ? -2.294 -12.341 8.624 1.00 79.75 114 LEU A C 1
ATOM 893 O O . LEU A 1 114 ? -1.466 -11.673 9.217 1.00 79.75 114 LEU A O 1
ATOM 897 N N . LYS A 1 115 ? -3.606 -12.171 8.843 1.00 75.88 115 LYS A N 1
ATOM 898 C CA . LYS A 1 115 ? -4.139 -11.067 9.673 1.00 75.88 115 LYS A CA 1
ATOM 899 C C . LYS A 1 115 ? -3.792 -11.175 11.166 1.00 75.88 115 LYS A C 1
ATOM 901 O O . LYS A 1 115 ? -3.852 -10.184 11.884 1.00 75.88 115 LYS A O 1
ATOM 906 N N . ASN A 1 116 ? -3.526 -12.390 11.652 1.00 67.12 116 ASN A N 1
ATOM 907 C CA . ASN A 1 116 ? -3.387 -12.676 13.086 1.00 67.12 116 ASN A CA 1
ATOM 908 C C . ASN A 1 116 ? -1.948 -12.567 13.607 1.00 67.12 116 ASN A C 1
ATOM 910 O O . ASN A 1 116 ? -1.750 -12.620 14.821 1.00 67.12 116 ASN A O 1
ATOM 914 N N . ASP A 1 117 ? -0.965 -12.400 12.723 1.00 56.03 117 ASP A N 1
ATOM 915 C CA . ASP A 1 117 ? 0.385 -12.030 13.118 1.00 56.03 117 ASP A CA 1
ATOM 916 C C . ASP A 1 117 ? 0.487 -10.509 12.976 1.00 56.03 117 ASP A C 1
ATOM 918 O O . ASP A 1 117 ? 0.482 -9.976 11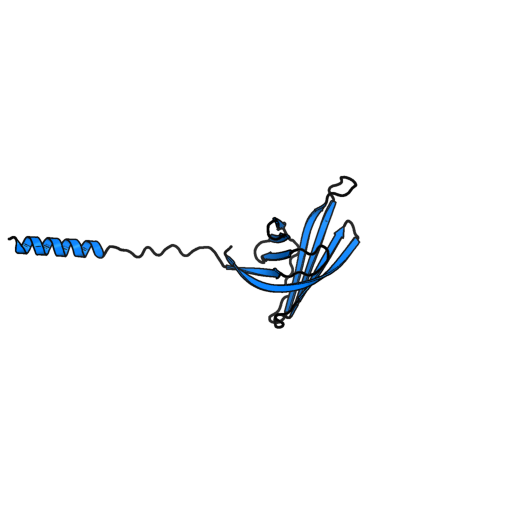.878 1.00 56.03 117 ASP A O 1
ATOM 922 N N . LEU A 1 118 ? 0.559 -9.779 14.095 1.00 46.00 118 LEU A N 1
ATOM 923 C CA . LEU A 1 118 ? 0.814 -8.324 14.135 1.00 46.00 118 LEU A CA 1
ATOM 924 C C . LEU A 1 118 ? 2.269 -7.993 13.708 1.00 46.00 118 LEU A C 1
ATOM 926 O O . LEU A 1 118 ? 2.955 -7.196 14.348 1.00 46.00 118 LEU A O 1
ATOM 930 N N . LYS A 1 119 ? 2.792 -8.715 12.713 1.00 52.69 119 LYS A N 1
ATOM 931 C CA . LYS A 1 119 ? 4.190 -8.827 12.283 1.00 52.69 119 LYS A CA 1
ATOM 932 C C . LYS A 1 119 ? 4.232 -9.116 10.774 1.00 52.69 119 LYS A C 1
ATOM 934 O O . LYS A 1 119 ? 3.266 -9.657 10.257 1.00 52.69 119 LYS A O 1
ATOM 939 N N . PRO A 1 120 ? 5.321 -8.740 10.081 1.00 53.16 120 PRO A N 1
ATOM 940 C CA . PRO A 1 120 ? 5.271 -8.278 8.699 1.00 53.16 120 PRO A CA 1
ATOM 941 C C . PRO A 1 120 ? 4.680 -9.291 7.717 1.00 53.16 120 PRO A C 1
ATOM 943 O O . PRO A 1 120 ? 5.109 -10.443 7.662 1.00 53.16 120 PRO A O 1
ATOM 946 N N . ASP A 1 121 ? 3.751 -8.810 6.900 1.00 67.12 121 ASP A N 1
ATOM 947 C CA . ASP A 1 121 ? 3.279 -9.483 5.700 1.00 67.12 121 ASP A CA 1
ATOM 948 C C . ASP A 1 121 ? 4.249 -9.231 4.538 1.00 67.12 121 ASP A C 1
ATOM 950 O O . ASP A 1 121 ? 5.075 -8.311 4.554 1.00 67.12 121 ASP A O 1
ATOM 954 N N . THR A 1 122 ? 4.148 -10.057 3.499 1.00 67.12 122 THR A N 1
ATOM 955 C CA . THR A 1 122 ? 4.996 -9.932 2.315 1.00 67.12 122 THR A CA 1
ATOM 956 C C . THR A 1 122 ? 4.255 -9.172 1.218 1.00 67.12 122 THR A C 1
ATOM 958 O O . THR A 1 122 ? 3.264 -9.647 0.652 1.00 67.12 122 THR A O 1
ATOM 961 N N . LEU A 1 123 ? 4.766 -7.992 0.876 1.00 74.94 123 LEU A N 1
ATOM 962 C CA . LEU A 1 123 ? 4.387 -7.258 -0.322 1.00 74.94 123 LEU A CA 1
ATOM 963 C C . LEU A 1 123 ? 5.216 -7.772 -1.499 1.00 74.94 123 LEU A C 1
ATOM 965 O O . LEU A 1 123 ? 6.434 -7.614 -1.553 1.00 74.94 123 LEU A O 1
ATOM 969 N N . TRP A 1 124 ? 4.532 -8.341 -2.481 1.00 70.38 124 TRP A N 1
ATOM 970 C CA . TRP A 1 124 ? 5.105 -8.627 -3.785 1.00 70.38 124 TRP A CA 1
ATOM 971 C C . TRP A 1 124 ? 4.840 -7.444 -4.696 1.00 70.38 124 TRP A C 1
ATOM 973 O O . TRP A 1 124 ? 3.696 -7.017 -4.862 1.00 70.38 124 TRP A O 1
ATOM 983 N N . TYR A 1 125 ? 5.883 -6.945 -5.340 1.00 71.38 125 TYR A N 1
ATOM 984 C CA . TYR A 1 125 ? 5.725 -5.961 -6.397 1.00 71.38 125 TYR A CA 1
ATOM 985 C C . TYR A 1 125 ? 6.526 -6.396 -7.619 1.00 71.38 125 TYR A C 1
ATOM 987 O O . TYR A 1 125 ? 7.674 -6.822 -7.519 1.00 71.38 125 TYR A O 1
ATOM 995 N N . GLY A 1 126 ? 5.886 -6.331 -8.780 1.00 69.88 126 GLY A N 1
ATOM 996 C CA . GLY A 1 126 ? 6.481 -6.625 -10.069 1.00 69.88 126 GLY A CA 1
ATOM 997 C C . GLY A 1 126 ? 6.452 -5.402 -10.968 1.00 69.88 126 GLY A C 1
ATOM 998 O O . GLY A 1 126 ? 5.444 -4.704 -11.032 1.00 69.88 126 GLY A O 1
ATOM 999 N N . VAL A 1 127 ? 7.534 -5.155 -11.697 1.00 69.88 127 VAL A N 1
ATOM 1000 C CA . VAL A 1 127 ? 7.587 -4.130 -12.745 1.00 69.88 127 VAL A CA 1
ATOM 1001 C C . VAL A 1 127 ? 7.618 -4.821 -14.091 1.00 69.88 127 VAL A C 1
ATOM 1003 O O . VAL A 1 127 ? 8.536 -5.595 -14.358 1.00 69.88 127 VAL A O 1
ATOM 1006 N N . ALA A 1 128 ? 6.641 -4.520 -14.940 1.00 70.94 128 ALA A N 1
ATOM 1007 C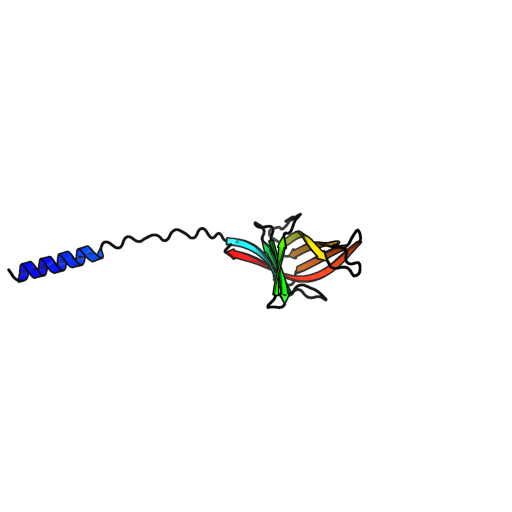 CA . ALA A 1 128 ? 6.613 -4.933 -16.330 1.00 70.94 128 ALA A CA 1
ATOM 1008 C C . ALA A 1 128 ? 6.997 -3.758 -17.243 1.00 70.94 128 ALA A C 1
ATOM 1010 O O . ALA A 1 128 ? 6.291 -2.743 -17.304 1.00 70.94 128 ALA A O 1
ATOM 1011 N N . ILE A 1 129 ? 8.101 -3.913 -17.981 1.00 72.94 129 ILE A N 1
ATOM 1012 C CA . ILE A 1 129 ? 8.510 -2.998 -19.056 1.00 72.94 129 ILE A CA 1
ATOM 1013 C C . ILE A 1 129 ? 8.536 -3.806 -20.350 1.00 72.94 129 ILE A C 1
ATOM 1015 O O . ILE A 1 129 ? 9.390 -4.666 -20.535 1.00 72.94 129 ILE A O 1
ATOM 1019 N N . SER A 1 130 ? 7.566 -3.548 -21.234 1.00 62.22 130 SER A N 1
ATOM 1020 C CA . SER A 1 130 ? 7.528 -4.075 -22.608 1.00 62.22 130 SER A CA 1
ATOM 1021 C C . SER A 1 130 ? 7.906 -5.563 -22.736 1.00 62.22 130 SER A C 1
ATOM 1023 O O . SER A 1 130 ? 8.870 -5.870 -23.423 1.00 62.22 130 SER A O 1
ATOM 1025 N N . VAL A 1 131 ? 7.107 -6.438 -22.107 1.00 62.50 131 VAL A N 1
ATOM 1026 C CA . VAL A 1 131 ? 7.149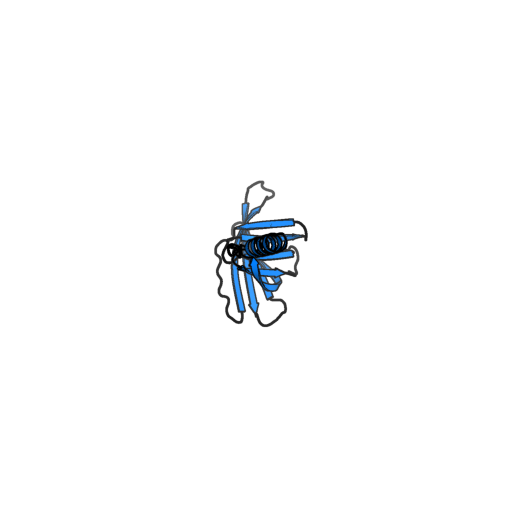 -7.924 -22.041 1.00 62.50 131 VAL A CA 1
ATOM 1027 C C . VAL A 1 131 ? 8.023 -8.595 -20.976 1.00 62.50 131 VAL A C 1
ATOM 1029 O O . VAL A 1 131 ? 7.744 -9.751 -20.661 1.00 62.50 131 VAL A O 1
ATOM 1032 N N . ASP A 1 132 ? 8.952 -7.892 -20.331 1.00 67.06 132 ASP A N 1
ATOM 1033 C CA . ASP A 1 132 ? 9.720 -8.458 -19.214 1.00 67.06 132 ASP A CA 1
ATOM 1034 C C . ASP A 1 132 ? 9.143 -7.997 -17.877 1.00 67.06 132 ASP A C 1
ATOM 1036 O O . ASP A 1 132 ? 8.984 -6.797 -17.644 1.00 67.06 132 ASP A O 1
ATOM 1040 N N . THR A 1 133 ? 8.801 -8.957 -17.009 1.00 73.44 133 THR A N 1
ATOM 1041 C CA . THR A 1 133 ? 8.337 -8.686 -15.640 1.00 73.44 133 THR A CA 1
ATOM 1042 C C . THR A 1 133 ? 9.388 -9.133 -14.639 1.00 73.44 133 THR A C 1
ATOM 1044 O O . THR A 1 133 ? 9.701 -10.321 -14.556 1.00 73.44 133 THR A O 1
ATOM 1047 N N . THR A 1 134 ? 9.888 -8.192 -13.846 1.00 76.19 134 THR A N 1
ATOM 1048 C CA . THR A 1 134 ? 10.790 -8.471 -12.726 1.00 76.19 134 THR A CA 1
ATOM 1049 C C . THR A 1 134 ? 10.021 -8.322 -11.428 1.00 76.19 134 THR A C 1
ATOM 1051 O O . THR A 1 134 ? 9.366 -7.302 -11.234 1.00 76.19 134 THR A O 1
ATOM 1054 N N . TYR A 1 135 ? 10.107 -9.319 -10.547 1.00 73.56 135 TYR A N 1
ATOM 1055 C CA . TYR A 1 135 ? 9.477 -9.297 -9.227 1.00 73.56 135 TYR A CA 1
ATOM 1056 C C . TYR A 1 135 ? 10.511 -9.015 -8.140 1.00 73.56 135 TYR A C 1
ATOM 1058 O O . TYR A 1 135 ? 11.587 -9.614 -8.142 1.00 73.56 135 TYR A O 1
ATOM 1066 N N . SER A 1 136 ? 10.137 -8.157 -7.197 1.00 76.19 136 SER A N 1
ATOM 1067 C CA . SER A 1 136 ? 10.842 -7.932 -5.940 1.00 76.19 136 SER A CA 1
ATOM 1068 C C . SER A 1 136 ? 9.922 -8.267 -4.767 1.00 76.19 136 SER A C 1
ATOM 1070 O O . SER A 1 136 ? 8.716 -8.004 -4.802 1.00 76.19 136 SER A O 1
ATOM 1072 N N . GLU A 1 137 ? 10.509 -8.861 -3.732 1.00 78.56 137 GLU A N 1
ATOM 1073 C CA . GLU A 1 137 ? 9.844 -9.197 -2.476 1.00 78.56 137 GLU A CA 1
ATOM 1074 C C . GLU A 1 137 ? 10.215 -8.161 -1.414 1.00 78.56 137 GLU A C 1
ATOM 1076 O O . GLU A 1 137 ? 11.395 -7.849 -1.238 1.00 78.56 137 GLU A O 1
ATOM 1081 N N . PHE A 1 138 ? 9.210 -7.649 -0.706 1.00 76.31 138 PHE A N 1
ATOM 1082 C CA . PHE A 1 138 ? 9.380 -6.720 0.403 1.00 76.31 138 PHE A CA 1
ATOM 1083 C C . PHE A 1 138 ? 8.568 -7.178 1.612 1.00 76.31 138 PHE A C 1
ATOM 1085 O O . PHE A 1 138 ? 7.488 -7.756 1.472 1.00 76.31 138 PHE A O 1
ATOM 1092 N N . TYR A 1 139 ? 9.071 -6.884 2.805 1.00 75.00 139 TYR A N 1
ATOM 1093 C CA . TYR A 1 139 ? 8.358 -7.114 4.059 1.00 75.00 139 TYR A CA 1
ATOM 1094 C C . TYR A 1 139 ? 7.748 -5.796 4.528 1.00 75.00 139 TYR A C 1
ATOM 1096 O O . TYR A 1 139 ? 8.387 -4.754 4.422 1.00 75.00 139 TYR A O 1
ATOM 1104 N N . THR A 1 140 ? 6.502 -5.833 4.994 1.00 77.00 140 THR A N 1
ATOM 1105 C CA . THR A 1 140 ? 5.741 -4.642 5.389 1.00 77.00 140 THR A CA 1
ATOM 1106 C C . THR A 1 140 ? 4.750 -4.970 6.497 1.00 77.00 140 THR A C 1
ATOM 1108 O O . THR A 1 140 ? 4.333 -6.115 6.645 1.00 77.00 140 THR A O 1
ATOM 1111 N N . THR A 1 141 ? 4.325 -3.972 7.265 1.00 79.00 141 THR A N 1
ATOM 1112 C CA . THR A 1 141 ? 3.179 -4.103 8.170 1.00 79.00 141 THR A CA 1
ATOM 1113 C C . THR A 1 141 ? 1.910 -3.665 7.447 1.00 79.00 141 THR A C 1
ATOM 1115 O O . THR A 1 141 ? 1.852 -2.545 6.940 1.00 79.00 141 THR A O 1
ATOM 1118 N N . ILE A 1 142 ? 0.888 -4.528 7.411 1.00 73.88 142 ILE A N 1
ATOM 1119 C CA . ILE A 1 142 ? -0.415 -4.206 6.819 1.00 73.88 142 ILE A CA 1
ATOM 1120 C C . ILE A 1 142 ? -1.431 -3.953 7.927 1.00 73.88 142 ILE A C 1
ATOM 1122 O O . ILE A 1 142 ? -1.656 -4.789 8.799 1.00 73.88 142 ILE A O 1
ATOM 1126 N N . GLU A 1 143 ? -2.104 -2.812 7.843 1.00 77.56 143 GLU A N 1
ATOM 1127 C CA . GLU A 1 143 ? -3.213 -2.467 8.720 1.00 77.56 143 GLU A CA 1
ATOM 1128 C C . GLU A 1 143 ? -4.442 -2.096 7.887 1.00 77.56 143 GLU A C 1
ATOM 1130 O O . GLU A 1 143 ? -4.376 -1.294 6.953 1.00 77.56 143 GLU A O 1
ATOM 1135 N N . GLU A 1 144 ? -5.589 -2.672 8.241 1.00 78.12 144 GLU A N 1
ATOM 1136 C CA . GLU A 1 144 ? -6.882 -2.245 7.713 1.00 78.12 144 GLU A CA 1
ATOM 1137 C C . GLU A 1 144 ? -7.375 -1.063 8.554 1.00 78.12 144 GLU A C 1
ATOM 1139 O O . GLU A 1 144 ? -7.613 -1.193 9.757 1.00 78.12 144 GLU A O 1
ATOM 1144 N N . LYS A 1 145 ? -7.493 0.108 7.926 1.00 80.25 145 LYS A N 1
ATOM 1145 C CA . LYS A 1 145 ? -7.925 1.349 8.573 1.00 80.25 145 LYS A CA 1
ATOM 1146 C C . LYS A 1 145 ? -9.204 1.852 7.933 1.00 80.25 145 LYS A C 1
ATOM 1148 O O . LYS A 1 145 ? -9.470 1.633 6.756 1.00 80.25 145 LYS A O 1
ATOM 1153 N N . GLN A 1 146 ? -9.996 2.548 8.732 1.00 78.00 146 GLN A N 1
ATOM 1154 C CA . GLN A 1 146 ? -11.157 3.287 8.261 1.00 78.00 146 GLN A CA 1
ATOM 1155 C C . GLN A 1 146 ? -10.753 4.755 8.185 1.00 78.00 146 GLN A C 1
ATOM 1157 O O . GLN A 1 146 ? -10.383 5.338 9.206 1.00 78.00 146 GLN A O 1
ATOM 1162 N N . VAL A 1 147 ? -10.793 5.343 6.991 1.00 73.81 147 VAL A N 1
ATOM 1163 C CA . VAL A 1 147 ? -10.500 6.771 6.801 1.00 73.81 147 VAL A CA 1
ATOM 1164 C C . VAL A 1 147 ? -11.752 7.507 6.351 1.00 73.81 147 VAL A C 1
ATOM 1166 O O . VAL A 1 147 ? -12.602 6.953 5.654 1.00 73.81 147 VAL A O 1
ATOM 1169 N N . TYR A 1 148 ? -11.876 8.760 6.773 1.00 70.12 148 TYR A N 1
ATOM 1170 C CA . TYR A 1 148 ? -12.923 9.651 6.290 1.00 70.12 148 TYR A CA 1
ATOM 1171 C C . TYR A 1 148 ? -12.623 10.039 4.839 1.00 70.12 148 TYR A C 1
ATOM 1173 O O . TYR A 1 148 ? -11.496 10.428 4.530 1.00 70.12 148 TYR A O 1
ATOM 1181 N N . ASN A 1 149 ? -13.620 9.893 3.966 1.00 59.44 149 ASN A N 1
ATOM 1182 C CA . ASN A 1 149 ? -13.503 10.122 2.525 1.00 59.44 149 ASN A CA 1
ATOM 1183 C C . ASN A 1 149 ? -13.977 11.507 2.077 1.00 59.44 149 ASN A C 1
ATOM 1185 O O . ASN A 1 149 ? -15.014 11.962 2.609 1.00 59.44 149 ASN A O 1
#

Mean predicted aligned error: 12.76 Å

pLDDT: mean 75.54, std 9.13, range [46.0, 90.12]

Solvent-accessible surface area (backbone atoms only — not comparable to full-atom values): 8537 Å² total; per-residue (Å²): 112,72,71,58,54,55,50,53,53,52,55,56,56,57,60,66,70,73,71,72,73,83,74,74,70,76,76,74,89,62,50,72,42,62,28,45,36,38,33,72,40,50,58,93,89,51,49,50,33,38,39,41,40,75,92,45,67,43,35,40,40,24,80,45,105,86,42,81,44,78,42,58,48,42,80,73,44,80,69,54,56,99,58,29,47,35,34,33,34,32,36,70,44,83,38,89,43,99,81,77,48,88,38,66,35,38,38,40,39,34,44,44,37,53,65,83,50,100,57,66,27,44,37,37,39,29,46,33,54,92,92,49,73,51,75,48,79,28,43,19,43,75,44,86,42,73,43,81,99

Organism: NCBI:txid869213

Radius of gyration: 27.54 Å; Cα contacts (8 Å, |Δi|>4): 282; chains: 1; bounding box: 66×63×67 Å